Protein AF-A0A1I9G9W1-F1 (afdb_monomer_lite)

InterPro domains:
  IPR056332 BBS7, beta-propeller [PF23743] (1-66)

Secondary structure (DSSP, 8-state):
------------SS-EEEEEEGGGTTTTTT-EEEEEETTSEEEEEEE-SS-EEEEEEEE---S-TT-----

Structure (mmCIF, N/CA/C/O backbone):
data_AF-A0A1I9G9W1-F1
#
_entry.id   AF-A0A1I9G9W1-F1
#
loop_
_atom_site.group_PDB
_atom_site.id
_atom_site.type_symbol
_atom_site.label_atom_id
_atom_site.label_alt_id
_atom_site.label_comp_id
_atom_site.label_asym_id
_atom_site.label_entity_id
_atom_site.label_seq_id
_atom_site.pdbx_PDB_ins_code
_atom_site.Cartn_x
_atom_site.Cartn_y
_atom_site.Cartn_z
_atom_site.occupancy
_atom_site.B_iso_or_equiv
_atom_site.auth_seq_id
_atom_site.auth_comp_id
_atom_site.auth_asym_id
_atom_site.auth_atom_id
_atom_site.pdbx_PDB_model_num
ATOM 1 N N . MET A 1 1 ? -22.456 -8.672 18.753 1.00 43.81 1 MET A N 1
ATOM 2 C CA . MET A 1 1 ? -21.139 -8.878 18.123 1.00 43.81 1 MET A CA 1
ATOM 3 C C . MET A 1 1 ? -21.307 -8.529 16.662 1.00 43.81 1 MET A C 1
ATOM 5 O O . MET A 1 1 ? -21.888 -9.320 15.933 1.00 43.81 1 MET A O 1
ATOM 9 N N . GLU A 1 2 ? -20.919 -7.325 16.259 1.00 67.75 2 GLU A N 1
ATOM 10 C CA . GLU A 1 2 ? -20.809 -7.017 14.832 1.00 67.75 2 GLU A CA 1
ATOM 11 C C . GLU A 1 2 ? -19.468 -7.589 14.365 1.00 67.75 2 GLU A C 1
ATOM 13 O O . GLU A 1 2 ? -18.428 -7.299 14.954 1.00 67.75 2 GLU A O 1
ATOM 18 N N . GLY A 1 3 ? -19.516 -8.525 13.416 1.00 83.25 3 GLY A N 1
ATOM 19 C CA . GLY A 1 3 ? -18.324 -9.155 12.851 1.00 83.25 3 GLY A CA 1
ATOM 20 C C . GLY A 1 3 ? -17.542 -8.203 11.945 1.00 83.25 3 GLY A C 1
ATOM 21 O O . GLY A 1 3 ? -17.917 -7.049 11.748 1.00 83.25 3 GLY A O 1
ATOM 22 N N . SER A 1 4 ? -16.452 -8.694 11.358 1.00 83.62 4 SER A N 1
ATOM 23 C CA . SER A 1 4 ? -15.699 -7.942 10.353 1.00 83.62 4 SER A CA 1
ATOM 24 C C . SER A 1 4 ? -16.567 -7.673 9.119 1.00 83.62 4 SER A C 1
ATOM 26 O O . SER A 1 4 ? -17.157 -8.594 8.555 1.00 83.62 4 SER A O 1
ATOM 28 N N . LYS A 1 5 ? -16.621 -6.411 8.686 1.00 88.75 5 LYS A N 1
ATOM 29 C CA . LYS A 1 5 ? -17.259 -5.979 7.440 1.00 88.75 5 LYS A CA 1
ATOM 30 C C . LYS A 1 5 ? -16.173 -5.516 6.469 1.00 88.75 5 LYS A C 1
ATOM 32 O O . LYS A 1 5 ? -15.263 -4.801 6.874 1.00 88.75 5 LYS A O 1
ATOM 37 N N . LEU A 1 6 ? -16.275 -5.914 5.202 1.00 89.31 6 LEU A N 1
ATOM 38 C CA . LEU A 1 6 ? -15.439 -5.362 4.136 1.00 89.31 6 LEU A CA 1
ATOM 39 C C . LEU A 1 6 ? -15.780 -3.874 3.955 1.00 89.31 6 LEU A C 1
ATOM 41 O O . LEU A 1 6 ? -16.928 -3.551 3.643 1.00 89.31 6 LEU A O 1
ATOM 45 N N . SER A 1 7 ? -14.807 -2.987 4.171 1.00 90.50 7 SER A N 1
ATOM 46 C CA . SER A 1 7 ? -14.994 -1.543 3.969 1.00 90.50 7 SER A CA 1
ATOM 47 C C . SER A 1 7 ? -14.902 -1.165 2.491 1.00 90.50 7 SER A C 1
ATOM 49 O O . SER A 1 7 ? -15.797 -0.505 1.973 1.00 90.50 7 SER A O 1
ATOM 51 N N . TYR A 1 8 ? -13.836 -1.596 1.815 1.00 92.94 8 TYR A N 1
ATOM 52 C CA . TYR A 1 8 ? -13.571 -1.327 0.402 1.00 92.94 8 TYR A CA 1
ATOM 53 C C . TYR A 1 8 ? -12.488 -2.271 -0.132 1.00 92.94 8 TYR A C 1
ATOM 55 O O . TYR A 1 8 ? -11.816 -2.967 0.630 1.00 92.94 8 TYR A O 1
ATOM 63 N N . GLU A 1 9 ? -12.294 -2.236 -1.447 1.00 92.69 9 GLU A N 1
ATOM 64 C CA . GLU A 1 9 ? -11.199 -2.888 -2.161 1.00 92.69 9 GLU A CA 1
ATOM 65 C C . GLU A 1 9 ? -10.379 -1.831 -2.907 1.00 92.69 9 GLU A C 1
ATOM 67 O O . GLU A 1 9 ? -10.913 -0.805 -3.331 1.00 92.69 9 GLU A O 1
ATOM 72 N N . ILE A 1 10 ? -9.080 -2.079 -3.073 1.00 92.25 10 ILE A N 1
ATOM 73 C CA . ILE A 1 10 ? -8.203 -1.256 -3.909 1.00 92.25 10 ILE A CA 1
ATOM 74 C C . ILE A 1 10 ? -7.745 -2.125 -5.075 1.00 92.25 10 ILE A C 1
ATOM 76 O O . ILE A 1 10 ? -7.103 -3.154 -4.868 1.00 92.25 10 ILE A O 1
ATOM 80 N N . GLY A 1 11 ? -8.081 -1.707 -6.294 1.00 91.44 11 GLY A N 1
ATOM 81 C CA . GLY A 1 11 ? -7.569 -2.333 -7.508 1.00 91.44 11 GLY A CA 1
ATOM 82 C C . GLY A 1 11 ? -6.098 -1.977 -7.703 1.00 91.44 11 GLY A C 1
ATOM 83 O O . GLY A 1 11 ? -5.759 -0.798 -7.785 1.00 91.44 11 GLY A O 1
ATOM 84 N N . LEU A 1 12 ? -5.244 -2.995 -7.769 1.00 91.62 12 LEU A N 1
ATOM 85 C CA . LEU A 1 12 ? -3.826 -2.870 -8.108 1.00 91.62 12 LEU A CA 1
ATOM 86 C C . LEU A 1 12 ? -3.587 -3.421 -9.516 1.00 91.62 12 LEU A C 1
ATOM 88 O O . LEU A 1 12 ? -4.400 -4.199 -10.020 1.00 91.62 12 LEU A O 1
ATOM 92 N N . ASN A 1 13 ? -2.467 -3.046 -10.134 1.00 86.69 13 ASN A N 1
ATOM 93 C CA . ASN A 1 13 ? -2.132 -3.517 -11.480 1.00 86.69 13 ASN A CA 1
ATOM 94 C C . ASN A 1 13 ? -1.809 -5.021 -11.538 1.00 86.69 13 ASN A C 1
ATOM 96 O O . ASN A 1 13 ? -2.093 -5.664 -12.546 1.00 86.69 13 ASN A O 1
ATOM 100 N N . ASP A 1 14 ? -1.280 -5.596 -10.455 1.00 92.81 14 ASP A N 1
ATOM 101 C CA . ASP A 1 14 ? -1.033 -7.034 -10.317 1.00 92.81 14 ASP A CA 1
ATOM 102 C C . ASP A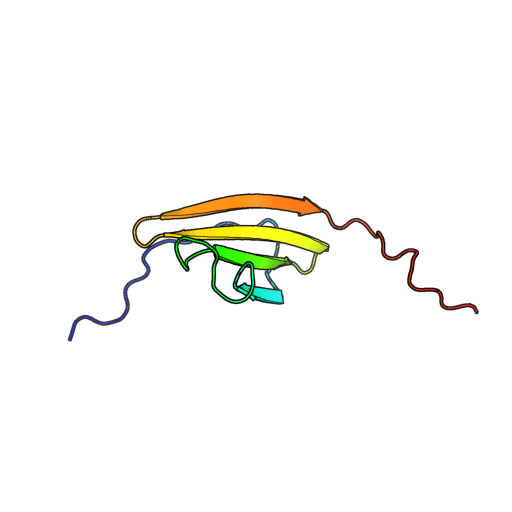 1 14 ? -1.071 -7.449 -8.831 1.00 92.81 14 ASP A C 1
ATOM 104 O O . ASP A 1 14 ? -1.286 -6.636 -7.928 1.00 92.81 14 ASP A O 1
ATOM 108 N N . ILE A 1 15 ? -0.881 -8.739 -8.563 1.00 92.19 15 ILE A N 1
ATOM 109 C CA . ILE A 1 15 ? -0.937 -9.356 -7.243 1.00 92.19 15 ILE A CA 1
ATOM 110 C C . ILE A 1 15 ? 0.161 -8.766 -6.341 1.00 92.19 15 ILE A C 1
ATOM 112 O O . ILE A 1 15 ? 1.351 -8.947 -6.639 1.00 92.19 15 ILE A O 1
ATOM 116 N N . PRO A 1 16 ? -0.200 -8.145 -5.201 1.00 92.19 16 PRO A N 1
ATOM 117 C CA . PRO A 1 16 ? 0.779 -7.676 -4.235 1.00 92.19 16 PRO A CA 1
ATOM 118 C C . PRO A 1 16 ? 1.471 -8.870 -3.562 1.00 92.19 16 PRO A C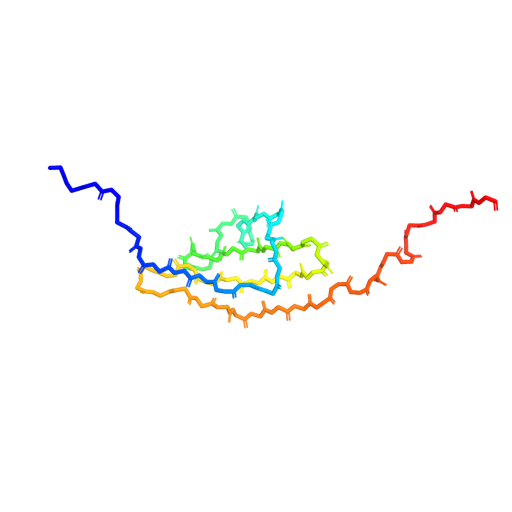 1
ATOM 120 O O . PRO A 1 16 ? 0.822 -9.830 -3.145 1.00 92.19 16 PRO A O 1
ATOM 123 N N . ASN A 1 17 ? 2.797 -8.823 -3.453 1.00 90.94 17 ASN A N 1
ATOM 124 C CA . ASN A 1 17 ? 3.618 -9.844 -2.790 1.00 90.94 17 ASN A CA 1
ATOM 125 C C . ASN A 1 17 ? 4.442 -9.293 -1.613 1.00 90.94 17 ASN A C 1
ATOM 127 O O . ASN A 1 17 ? 4.969 -10.076 -0.824 1.00 90.94 17 ASN A O 1
ATOM 131 N N . VAL A 1 18 ? 4.528 -7.969 -1.474 1.00 92.31 18 VAL A N 1
ATOM 132 C CA . VAL A 1 18 ? 5.195 -7.276 -0.367 1.00 92.31 18 VAL A CA 1
ATOM 133 C C . VAL A 1 18 ? 4.260 -6.198 0.163 1.00 92.31 18 VAL A C 1
ATOM 135 O O . VAL A 1 18 ? 3.665 -5.466 -0.622 1.00 92.31 18 VAL A O 1
ATOM 138 N N . LEU A 1 19 ? 4.157 -6.084 1.487 1.00 96.00 19 LEU A N 1
ATOM 139 C CA . LEU A 1 19 ? 3.442 -5.016 2.183 1.00 96.00 19 LEU A CA 1
ATOM 140 C C . LEU A 1 19 ? 4.317 -4.493 3.320 1.00 96.00 19 LEU A C 1
ATOM 142 O O . LEU A 1 19 ? 4.901 -5.277 4.068 1.00 96.00 19 LEU A O 1
ATOM 146 N N . HIS A 1 20 ? 4.397 -3.175 3.460 1.00 97.62 20 HIS A N 1
ATOM 147 C CA . HIS A 1 20 ? 5.183 -2.536 4.504 1.00 97.62 20 HIS A CA 1
ATOM 148 C C . HIS A 1 20 ? 4.560 -1.202 4.914 1.00 97.62 20 HIS A C 1
ATOM 150 O O . HIS A 1 20 ? 4.097 -0.440 4.069 1.00 97.62 20 HIS A O 1
ATOM 156 N N . LEU A 1 21 ? 4.576 -0.869 6.204 1.00 97.81 21 LEU A N 1
ATOM 157 C CA . LEU A 1 21 ? 4.118 0.447 6.648 1.00 97.81 21 LEU A CA 1
ATOM 158 C C . LEU A 1 21 ? 5.018 1.541 6.064 1.00 97.81 21 LEU A C 1
ATOM 160 O O . LEU A 1 21 ? 6.247 1.470 6.154 1.00 97.81 21 LEU A O 1
ATOM 164 N N . PHE A 1 22 ? 4.424 2.574 5.474 1.00 97.06 22 PHE A N 1
ATOM 165 C CA . PHE A 1 22 ? 5.198 3.719 5.001 1.00 97.06 22 PHE A CA 1
ATOM 166 C C . PHE A 1 22 ? 5.967 4.340 6.178 1.00 97.06 22 PHE A C 1
ATOM 168 O O . PHE A 1 22 ? 5.386 4.542 7.238 1.00 97.06 22 PHE A O 1
ATOM 175 N N . MET A 1 23 ? 7.271 4.598 6.026 1.00 95.62 23 MET A N 1
ATOM 176 C CA . MET A 1 23 ? 8.143 5.118 7.100 1.00 95.62 23 MET A CA 1
ATOM 177 C C . MET A 1 23 ? 8.192 4.261 8.386 1.00 95.62 23 MET A C 1
ATOM 179 O O . MET A 1 23 ? 8.564 4.758 9.445 1.00 95.62 23 MET A O 1
ATOM 183 N N . ASN A 1 24 ? 7.875 2.962 8.292 1.00 97.00 24 ASN A N 1
ATOM 184 C CA . ASN A 1 24 ? 7.744 2.014 9.415 1.00 97.00 24 ASN A CA 1
ATOM 185 C C . ASN A 1 24 ? 6.583 2.298 10.382 1.00 97.00 24 ASN A C 1
ATOM 187 O O . ASN A 1 24 ? 6.400 1.554 11.341 1.00 97.00 24 ASN A O 1
ATOM 191 N N . ASP A 1 25 ? 5.790 3.342 10.148 1.00 97.62 25 ASP A N 1
ATOM 192 C CA . ASP A 1 25 ? 4.735 3.759 11.072 1.00 97.62 25 ASP A CA 1
ATOM 193 C C . ASP A 1 25 ? 3.412 4.124 10.385 1.00 97.62 25 ASP A C 1
ATOM 195 O O . ASP A 1 25 ? 2.447 4.467 11.059 1.00 97.62 25 ASP A O 1
ATOM 199 N N . GLY A 1 26 ? 3.349 4.044 9.058 1.00 97.62 26 GLY A N 1
ATOM 200 C CA . GLY A 1 26 ? 2.194 4.422 8.251 1.00 97.62 26 GLY A CA 1
ATOM 201 C C . GLY A 1 26 ? 2.136 5.917 7.925 1.00 97.62 26 GLY A C 1
ATOM 202 O O . GLY A 1 26 ? 1.104 6.396 7.450 1.00 97.62 26 GLY A O 1
ATOM 203 N N . GLY A 1 27 ? 3.218 6.661 8.173 1.00 96.25 27 GLY A N 1
ATOM 204 C CA . GLY A 1 27 ? 3.300 8.104 7.987 1.00 96.25 27 GLY A CA 1
ATOM 205 C C . GLY A 1 27 ? 2.463 8.893 8.997 1.00 96.25 27 GLY A C 1
ATOM 206 O O . GLY A 1 27 ? 2.036 8.386 10.032 1.00 96.25 27 GLY A O 1
ATOM 207 N N . PHE A 1 28 ? 2.194 10.163 8.677 1.00 94.62 28 PHE A N 1
ATOM 208 C CA . PHE A 1 28 ? 1.515 11.098 9.584 1.00 94.62 28 PHE A CA 1
ATOM 209 C C . PHE A 1 28 ? 0.153 10.594 10.092 1.00 94.62 28 PHE A C 1
ATOM 211 O O . PHE A 1 28 ? -0.138 10.709 11.278 1.00 94.62 28 PHE A O 1
ATOM 218 N N . ASN A 1 29 ? -0.662 9.998 9.214 1.00 94.00 29 ASN A N 1
ATOM 219 C CA . ASN A 1 29 ? -1.989 9.483 9.563 1.00 94.00 29 ASN A CA 1
ATOM 220 C C . ASN A 1 29 ? -1.995 8.003 9.984 1.00 94.00 29 ASN A C 1
ATOM 222 O O . ASN A 1 29 ? -3.067 7.479 10.274 1.00 94.00 29 ASN A O 1
ATOM 226 N N . LYS A 1 30 ? -0.832 7.333 10.040 1.00 96.69 30 LYS A N 1
ATOM 227 C CA . LYS A 1 30 ? -0.688 5.915 10.430 1.00 96.69 30 LYS A CA 1
ATOM 228 C C . LYS A 1 30 ? -1.444 4.922 9.538 1.00 96.69 30 LYS A C 1
ATOM 230 O O . LYS A 1 30 ? -1.750 3.815 9.966 1.00 96.69 30 LYS A O 1
ATOM 235 N N . GLN A 1 31 ? -1.762 5.317 8.307 1.00 97.06 31 GLN A N 1
ATOM 236 C CA . GLN A 1 31 ? -2.661 4.570 7.416 1.00 97.06 31 GLN A CA 1
ATOM 237 C C . GLN A 1 31 ? -2.030 4.249 6.058 1.00 97.06 31 GLN A C 1
ATOM 239 O O . GLN A 1 31 ? -2.677 3.647 5.207 1.00 97.06 31 GLN A O 1
ATOM 244 N N . LYS A 1 32 ? -0.765 4.623 5.832 1.00 97.81 32 LYS A N 1
ATOM 245 C CA . LYS A 1 32 ? -0.114 4.415 4.535 1.00 97.81 32 LYS A CA 1
ATOM 246 C C . LYS A 1 32 ? 0.676 3.116 4.474 1.00 97.81 32 LYS A C 1
ATOM 248 O O . LYS A 1 32 ? 1.480 2.819 5.359 1.00 97.81 32 LYS A O 1
ATOM 253 N N . VAL A 1 33 ? 0.506 2.385 3.379 1.00 97.81 33 VAL A N 1
ATOM 254 C CA . VAL A 1 33 ? 1.177 1.107 3.124 1.00 97.81 33 VAL A CA 1
ATOM 255 C C . VAL A 1 33 ? 1.898 1.173 1.784 1.00 97.81 33 VAL A C 1
ATOM 257 O O . VAL A 1 33 ? 1.297 1.487 0.759 1.00 97.81 33 VAL A O 1
ATOM 260 N N . LEU A 1 34 ? 3.195 0.880 1.805 1.00 97.62 34 LEU A N 1
ATOM 261 C CA . LEU A 1 34 ? 3.971 0.564 0.614 1.00 97.62 34 LEU A CA 1
ATOM 262 C C . LEU A 1 34 ? 3.680 -0.878 0.213 1.00 97.62 34 LEU A C 1
ATOM 264 O O . LEU A 1 34 ? 3.703 -1.771 1.064 1.00 97.62 34 LEU A O 1
ATOM 268 N N . TYR A 1 35 ? 3.452 -1.107 -1.072 1.00 96.31 35 TYR A N 1
ATOM 269 C CA . TYR A 1 35 ? 3.268 -2.443 -1.620 1.00 96.31 35 TYR A CA 1
ATOM 270 C C . TYR A 1 35 ? 4.174 -2.674 -2.825 1.00 96.31 35 TYR A C 1
ATOM 272 O O . TYR A 1 35 ? 4.485 -1.743 -3.567 1.00 96.31 35 TYR A O 1
ATOM 280 N N . GLY A 1 36 ? 4.588 -3.925 -3.007 1.00 94.94 36 GLY A N 1
ATOM 281 C CA . GLY A 1 36 ? 5.230 -4.412 -4.226 1.00 94.94 36 GLY A CA 1
ATOM 282 C C . GLY A 1 36 ? 4.356 -5.466 -4.897 1.00 94.94 36 GLY A C 1
ATOM 283 O O . GLY A 1 36 ? 3.699 -6.240 -4.195 1.00 94.94 36 GLY A O 1
ATOM 284 N N . THR A 1 37 ? 4.334 -5.497 -6.228 1.00 94.06 37 THR A N 1
ATOM 285 C CA . THR A 1 37 ? 3.583 -6.477 -7.033 1.00 94.06 37 THR A CA 1
ATOM 286 C C . THR A 1 37 ? 4.510 -7.450 -7.763 1.00 94.06 37 THR A C 1
ATOM 288 O O . THR A 1 37 ? 5.709 -7.206 -7.927 1.00 94.06 37 THR A O 1
ATOM 291 N N . LYS A 1 38 ? 3.962 -8.588 -8.210 1.00 91.25 38 LYS A N 1
ATOM 292 C CA . LYS A 1 38 ? 4.731 -9.631 -8.917 1.00 91.25 38 LYS A CA 1
ATOM 293 C C . LYS A 1 38 ? 5.291 -9.175 -10.264 1.00 91.25 38 LYS A C 1
ATOM 295 O O . LYS A 1 38 ? 6.405 -9.568 -10.602 1.00 91.25 38 LYS A O 1
ATOM 300 N N . ASP A 1 39 ? 4.561 -8.350 -11.003 1.00 90.12 39 ASP A N 1
ATOM 301 C CA . ASP A 1 39 ? 5.020 -7.735 -12.253 1.00 90.12 39 ASP A CA 1
ATOM 302 C C . ASP A 1 39 ? 6.042 -6.598 -12.058 1.00 90.12 39 ASP A C 1
ATOM 304 O O . ASP A 1 39 ? 6.510 -6.007 -13.033 1.00 90.12 39 ASP A O 1
ATOM 308 N N . GLY A 1 40 ? 6.445 -6.326 -10.813 1.00 90.19 40 GLY A N 1
ATOM 309 C CA . GLY A 1 40 ? 7.518 -5.394 -10.502 1.00 90.19 40 GLY A CA 1
ATOM 310 C C . GLY A 1 40 ? 7.060 -3.946 -10.392 1.00 90.19 40 GLY A C 1
ATOM 311 O O . GLY A 1 40 ? 7.848 -3.053 -10.698 1.00 90.19 40 GLY A O 1
ATOM 312 N N . HIS A 1 41 ? 5.836 -3.669 -9.952 1.00 92.69 41 HIS A N 1
ATOM 313 C CA . HIS A 1 41 ? 5.455 -2.324 -9.525 1.00 92.69 41 HIS A CA 1
ATOM 314 C C . HIS A 1 41 ? 5.721 -2.126 -8.034 1.00 92.69 41 HIS A C 1
ATOM 316 O O . HIS A 1 41 ? 5.634 -3.052 -7.226 1.00 92.69 41 HIS A O 1
ATOM 322 N N . LEU A 1 42 ? 6.053 -0.887 -7.678 1.00 95.00 42 LEU A N 1
ATOM 323 C CA . LEU A 1 42 ? 6.051 -0.400 -6.305 1.00 95.00 42 LEU A CA 1
ATOM 324 C C . LEU A 1 42 ? 4.992 0.691 -6.215 1.00 95.00 42 LEU A C 1
ATOM 326 O O . LEU A 1 42 ? 4.948 1.575 -7.072 1.00 95.00 42 LEU A O 1
ATOM 330 N N . GLY A 1 43 ? 4.179 0.671 -5.169 1.00 95.81 43 GLY A N 1
ATOM 331 C CA . GLY A 1 43 ? 3.182 1.707 -4.953 1.00 95.81 43 GLY A CA 1
ATOM 332 C C . GLY A 1 43 ? 2.967 2.047 -3.491 1.00 95.81 43 GLY A C 1
ATOM 333 O O . GLY A 1 43 ? 3.504 1.412 -2.580 1.00 95.81 43 GLY A O 1
ATOM 334 N N . LEU A 1 44 ? 2.167 3.087 -3.285 1.00 97.50 44 LEU A N 1
ATOM 335 C CA . LEU A 1 44 ? 1.761 3.588 -1.982 1.00 97.50 44 LEU A CA 1
ATOM 336 C C . LEU A 1 44 ? 0.247 3.767 -1.963 1.00 97.50 44 LEU A C 1
ATOM 338 O O . LEU A 1 44 ? -0.309 4.516 -2.768 1.00 97.50 44 LEU A O 1
ATOM 342 N N . VAL A 1 45 ? -0.404 3.129 -0.997 1.00 97.38 45 VAL A N 1
ATOM 343 C CA . VAL A 1 45 ? -1.833 3.310 -0.725 1.00 97.38 45 VAL A CA 1
ATOM 344 C C . VAL A 1 45 ? -2.045 4.029 0.602 1.00 97.38 45 VAL A C 1
ATOM 346 O O . VAL A 1 45 ? -1.293 3.820 1.555 1.00 97.38 45 VAL A O 1
ATOM 349 N N . ASP A 1 46 ? -3.078 4.865 0.666 1.00 96.69 46 ASP A N 1
ATOM 350 C CA . ASP A 1 46 ? -3.664 5.366 1.911 1.00 96.69 46 ASP A CA 1
ATOM 351 C C . ASP A 1 46 ? -4.893 4.525 2.252 1.00 96.69 46 ASP A C 1
ATOM 353 O O . ASP A 1 46 ? -5.840 4.465 1.465 1.00 96.69 46 ASP A O 1
ATOM 357 N N . LEU A 1 47 ? -4.876 3.869 3.408 1.00 95.62 47 LEU A N 1
ATOM 358 C CA . LEU A 1 47 ? -5.943 2.988 3.877 1.00 95.62 47 LEU A CA 1
ATOM 359 C C . LEU A 1 47 ? -6.841 3.717 4.875 1.00 95.62 47 LEU A C 1
ATOM 361 O O . LEU A 1 47 ? -6.985 3.301 6.027 1.00 95.62 47 LEU A O 1
ATOM 365 N N . SER A 1 48 ? -7.432 4.833 4.446 1.00 92.62 48 SER A N 1
ATOM 366 C CA . SER A 1 48 ? -8.334 5.576 5.323 1.00 92.62 48 SER A CA 1
ATOM 367 C C . SER A 1 48 ? -9.575 4.757 5.688 1.00 92.62 48 SER A C 1
ATOM 369 O O . SER A 1 48 ? -9.953 3.875 4.917 1.00 92.62 48 SER A O 1
ATOM 371 N N . PRO A 1 49 ? -10.231 4.991 6.841 1.00 89.81 49 PRO A N 1
ATOM 372 C CA . PRO A 1 49 ? -11.371 4.173 7.261 1.00 89.81 49 PRO A CA 1
ATOM 373 C C . PRO A 1 49 ? -12.533 4.159 6.260 1.00 89.81 49 PRO A C 1
ATOM 375 O O . PRO A 1 49 ? -13.239 3.159 6.154 1.00 89.81 49 PRO A O 1
ATOM 378 N N . GLU A 1 50 ? -12.723 5.263 5.535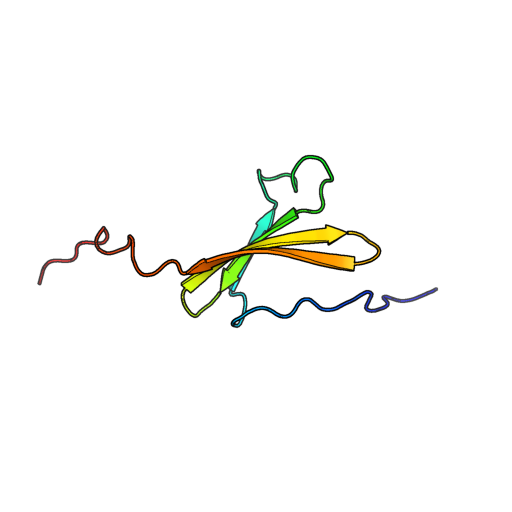 1.00 88.94 50 GLU A N 1
ATOM 379 C CA . GLU A 1 50 ? -13.845 5.453 4.612 1.00 88.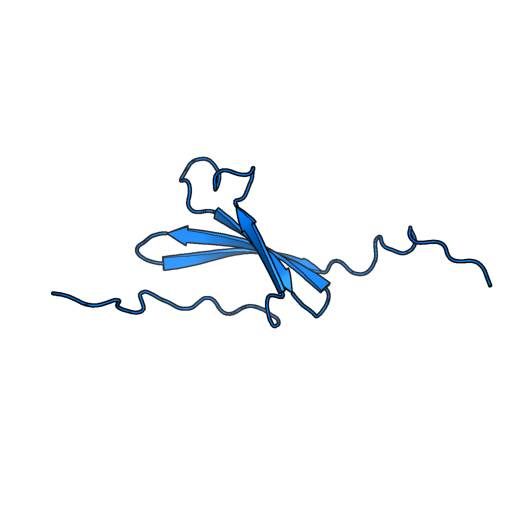94 50 GLU A CA 1
ATOM 380 C C . GLU A 1 50 ? -13.518 4.994 3.188 1.00 88.94 50 GLU A C 1
ATOM 382 O O . GLU A 1 50 ? -14.379 4.435 2.512 1.00 88.94 50 GLU A O 1
ATOM 387 N N . THR A 1 51 ? -12.280 5.210 2.732 1.00 92.88 51 THR A N 1
ATOM 388 C CA . THR A 1 51 ? -11.853 4.868 1.371 1.00 92.88 51 THR A CA 1
ATOM 389 C C . THR A 1 51 ? -10.383 4.476 1.305 1.00 92.88 51 THR A C 1
ATOM 391 O O . THR A 1 51 ? -9.530 5.032 2.002 1.00 92.88 51 THR A O 1
ATOM 394 N N . GLY A 1 52 ? -10.078 3.556 0.399 1.00 94.44 52 GLY A N 1
ATOM 395 C CA . GLY A 1 52 ? -8.719 3.271 -0.030 1.00 94.44 52 GLY A CA 1
ATOM 396 C C . GLY A 1 52 ? -8.334 4.171 -1.196 1.00 94.44 52 GLY A C 1
AT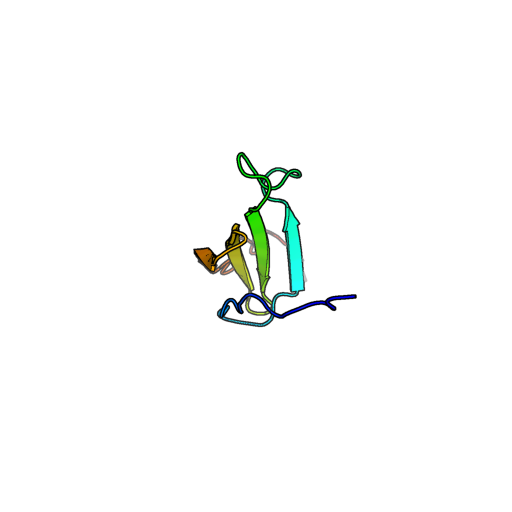OM 397 O O . GLY A 1 52 ? -9.090 4.282 -2.159 1.00 94.44 52 GLY A O 1
ATOM 398 N N . THR A 1 53 ? -7.162 4.794 -1.127 1.00 95.25 53 THR A N 1
ATOM 399 C CA . THR A 1 53 ? -6.659 5.655 -2.205 1.00 95.25 53 THR A CA 1
ATOM 400 C C . THR A 1 53 ? -5.295 5.169 -2.656 1.00 95.25 53 THR A C 1
ATOM 402 O O . THR A 1 53 ? -4.346 5.161 -1.872 1.00 95.25 53 THR A O 1
ATOM 405 N N . LEU A 1 54 ? -5.175 4.810 -3.935 1.00 96.00 54 LEU A N 1
ATOM 406 C CA . LEU A 1 54 ? -3.876 4.641 -4.575 1.00 96.00 54 LEU A CA 1
ATOM 407 C C . LEU A 1 54 ? -3.243 6.025 -4.759 1.00 96.00 54 LEU A C 1
ATOM 409 O O . LEU A 1 54 ? -3.728 6.824 -5.556 1.00 96.00 54 LEU A O 1
ATOM 413 N N . ILE A 1 55 ? -2.191 6.325 -3.995 1.00 96.19 55 ILE A N 1
ATOM 414 C CA . ILE A 1 55 ? -1.515 7.626 -4.065 1.00 96.19 55 ILE A CA 1
ATOM 415 C C . ILE A 1 55 ? -0.632 7.670 -5.312 1.00 96.19 55 ILE A C 1
ATOM 417 O O . ILE A 1 55 ? -0.696 8.616 -6.093 1.00 96.19 55 ILE A O 1
ATOM 421 N N . TRP A 1 56 ? 0.209 6.654 -5.483 1.00 95.81 56 TRP A N 1
ATOM 422 C CA . TRP A 1 56 ? 1.047 6.491 -6.662 1.00 95.81 56 TRP A CA 1
ATOM 423 C C . TRP A 1 56 ? 1.442 5.031 -6.833 1.00 95.81 56 TRP A C 1
ATOM 425 O O . TRP A 1 56 ? 1.516 4.271 -5.866 1.00 95.81 56 TRP A O 1
ATOM 435 N N . GLU A 1 57 ? 1.756 4.678 -8.072 1.00 94.56 57 GLU A N 1
ATOM 436 C CA . GLU A 1 57 ? 2.394 3.425 -8.439 1.00 94.56 57 GLU A CA 1
ATOM 437 C C . GLU A 1 57 ? 3.418 3.713 -9.535 1.00 94.56 57 GLU A C 1
ATOM 439 O O . GLU A 1 57 ? 3.163 4.509 -10.442 1.00 94.56 57 GLU A O 1
ATOM 444 N N . ILE A 1 58 ? 4.590 3.093 -9.434 1.00 93.56 58 ILE A N 1
ATOM 445 C CA . ILE A 1 58 ? 5.646 3.202 -10.432 1.00 93.56 58 ILE A CA 1
ATOM 446 C C . ILE A 1 58 ? 6.116 1.809 -10.857 1.00 93.56 58 ILE A C 1
ATOM 448 O O . ILE A 1 58 ? 6.317 0.936 -10.006 1.00 93.56 58 ILE A O 1
ATOM 452 N N . PRO A 1 59 ? 6.346 1.583 -12.162 1.00 91.81 59 PRO A N 1
ATOM 453 C CA . PRO A 1 59 ? 7.015 0.378 -12.610 1.00 91.81 59 PRO A CA 1
ATOM 454 C C . PRO A 1 59 ? 8.468 0.420 -12.145 1.00 91.81 59 PRO A C 1
ATOM 456 O O . PRO A 1 59 ? 9.221 1.338 -12.474 1.00 91.81 59 PRO A O 1
ATOM 459 N N . THR A 1 60 ? 8.903 -0.620 -11.450 1.00 83.56 60 THR A N 1
ATOM 460 C CA . THR A 1 60 ? 10.317 -0.857 -11.152 1.00 83.56 60 THR A CA 1
ATOM 461 C C . THR A 1 60 ? 10.928 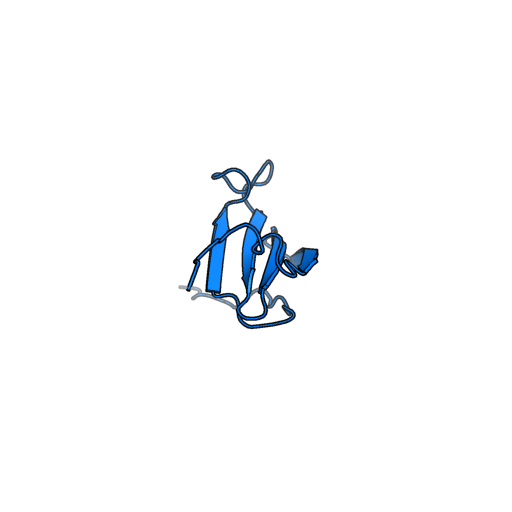-1.683 -12.285 1.00 83.56 60 THR A C 1
ATOM 463 O O . THR A 1 60 ? 11.481 -2.759 -12.087 1.00 83.56 60 THR A O 1
ATOM 466 N N . LYS A 1 61 ? 10.817 -1.199 -13.534 1.00 67.75 61 LYS A N 1
ATOM 467 C CA . LYS A 1 61 ? 11.574 -1.782 -14.655 1.00 67.75 61 LYS A CA 1
ATOM 468 C C . LYS A 1 61 ? 13.058 -1.668 -14.311 1.00 67.75 61 LYS A C 1
ATOM 470 O O . LYS A 1 61 ? 13.604 -0.576 -14.385 1.00 67.75 61 LYS A O 1
ATOM 475 N N . ASN A 1 62 ? 13.652 -2.782 -13.881 1.00 51.53 62 ASN A N 1
ATOM 476 C CA . ASN A 1 62 ? 15.043 -2.966 -13.476 1.00 51.53 62 ASN A CA 1
ATOM 477 C C . ASN A 1 62 ? 15.895 -1.679 -13.413 1.00 51.53 62 ASN A C 1
ATOM 479 O O . ASN A 1 62 ? 16.646 -1.383 -14.336 1.00 51.53 62 ASN A O 1
ATOM 483 N N . ALA A 1 63 ? 15.951 -1.057 -12.233 1.00 46.31 63 ALA A N 1
ATOM 484 C CA . ALA A 1 63 ? 17.243 -0.611 -11.700 1.00 46.31 63 ALA A CA 1
ATOM 485 C C . ALA A 1 63 ? 18.024 -1.815 -11.116 1.00 46.31 63 ALA A C 1
ATOM 487 O O . ALA A 1 63 ? 18.868 -1.667 -10.247 1.00 46.31 63 ALA A O 1
ATOM 488 N N . SER A 1 64 ? 17.721 -3.028 -11.584 1.00 43.50 64 SER A N 1
ATOM 489 C CA . SER A 1 64 ? 18.331 -4.305 -11.212 1.00 43.50 64 SER A CA 1
ATOM 490 C C . SER A 1 64 ? 19.225 -4.857 -12.330 1.00 43.50 64 SER A C 1
ATOM 492 O O . SER A 1 64 ? 19.619 -6.014 -12.274 1.00 43.50 64 SER A O 1
ATOM 494 N N . SER A 1 65 ? 19.666 -4.018 -13.283 1.00 40.88 65 SER A N 1
ATOM 495 C CA . SER A 1 65 ? 20.991 -4.205 -13.907 1.00 40.88 65 SER A CA 1
ATOM 496 C C . SER A 1 65 ? 22.137 -4.012 -12.896 1.00 40.88 65 SER A C 1
ATOM 498 O O . SER A 1 65 ? 23.305 -4.049 -13.266 1.00 40.88 65 SER A O 1
ATOM 500 N N . ILE A 1 66 ? 21.810 -3.795 -11.618 1.00 43.12 66 ILE A N 1
ATOM 501 C CA . ILE A 1 66 ? 22.738 -3.697 -10.492 1.00 43.12 66 ILE A CA 1
ATOM 502 C C . ILE A 1 66 ? 22.819 -5.028 -9.705 1.00 43.12 66 ILE A C 1
ATOM 504 O O . ILE A 1 66 ? 23.464 -5.085 -8.665 1.00 43.12 66 ILE A O 1
ATOM 508 N N . TYR A 1 67 ? 22.242 -6.130 -10.207 1.00 40.72 67 TYR A N 1
ATOM 509 C CA . TYR A 1 67 ? 22.677 -7.476 -9.812 1.00 40.72 67 TYR A CA 1
ATOM 510 C C . TYR A 1 67 ? 23.462 -8.106 -10.958 1.00 40.72 67 TYR A C 1
ATOM 512 O O . TYR A 1 67 ? 22.927 -8.766 -11.845 1.00 40.72 67 TYR A O 1
ATOM 520 N N . SER A 1 68 ? 24.768 -7.867 -10.924 1.00 37.66 68 SER A N 1
ATOM 521 C CA . SER A 1 68 ? 25.764 -8.706 -11.572 1.00 37.66 68 SER A CA 1
ATOM 522 C C . SER A 1 68 ? 25.542 -10.173 -11.200 1.00 37.66 68 SER A C 1
ATOM 524 O O . SER A 1 68 ? 25.522 -10.501 -10.015 1.00 37.66 68 SER A O 1
ATOM 526 N N . ASN A 1 69 ? 25.500 -11.058 -12.189 1.00 37.97 69 ASN A N 1
ATOM 527 C CA . ASN A 1 69 ? 26.223 -12.317 -12.085 1.00 37.97 69 ASN A CA 1
ATOM 528 C C . ASN A 1 69 ? 26.814 -12.647 -13.450 1.00 37.97 69 ASN A C 1
ATOM 530 O O . ASN A 1 69 ? 26.104 -12.905 -14.418 1.00 37.97 69 ASN A O 1
ATOM 534 N N . ASN A 1 70 ? 28.140 -12.558 -13.480 1.00 37.53 70 ASN A N 1
ATOM 535 C CA . ASN A 1 70 ? 28.997 -13.070 -14.531 1.00 37.53 70 ASN A CA 1
ATOM 536 C C . ASN A 1 70 ? 28.731 -14.572 -14.715 1.00 37.53 70 ASN A C 1
ATOM 538 O O . ASN A 1 70 ? 28.778 -15.318 -13.734 1.00 37.53 70 ASN A O 1
ATOM 542 N N . PHE A 1 71 ? 28.514 -14.989 -15.959 1.00 43.78 71 PHE A N 1
ATOM 543 C CA . PHE A 1 71 ? 28.885 -16.315 -16.447 1.00 43.78 71 PHE A CA 1
ATOM 544 C C . PHE A 1 71 ? 29.943 -16.128 -17.530 1.00 43.78 71 PHE A C 1
ATOM 546 O O . PHE A 1 71 ? 29.794 -15.161 -18.314 1.00 43.78 71 PHE A O 1
#

Sequence (71 aa):
MEGSKLSYEIGLNDIPNVLHLFMNDGGFNKQKVLYGTKDGHLGLVDLSPETGTLIWEIPTKNASSIYSNNF

pLDDT: mean 84.89, std 19.02, range [37.53, 97.81]

Foldseek 3Di:
DDDDDDQDDDDDPAAWDDKAQDVNQVPPVSFKIWTAHPQAKIFIWGRDSNDIDTPDIDHCPDCPVVDDDDD

Radius of gyration: 15.48 Å; chains: 1; bounding box: 50×27×35 Å

Organism: Brugia malayi (NCBI:txid6279)